Protein AF-A0A4Q3N6N3-F1 (afdb_monomer_lite)

pLDDT: mean 88.09, std 9.99, range [52.22, 97.31]

Sequence (67 aa):
VEAGVLQVDLDTGQWRFDSATLVRARRIASLEACFDADPQLAALTADLIEEVAQLRRQLRVLGAAGG

Structure (mmCIF, N/CA/C/O backbone):
data_AF-A0A4Q3N6N3-F1
#
_entry.id   AF-A0A4Q3N6N3-F1
#
loop_
_atom_site.group_PDB
_atom_site.id
_atom_site.type_symbol
_atom_site.label_atom_id
_atom_site.label_alt_id
_atom_site.label_comp_id
_atom_site.label_asym_id
_atom_site.label_entity_id
_atom_s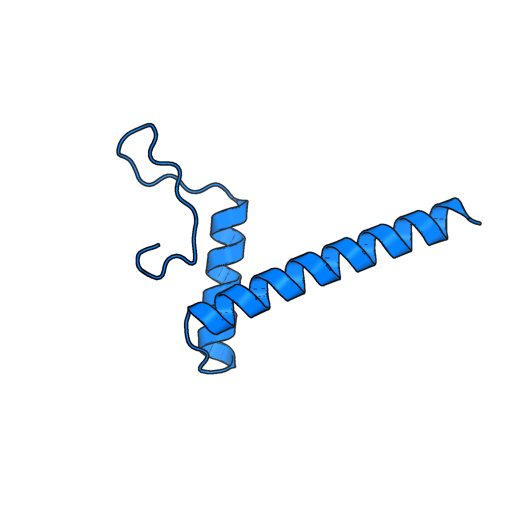ite.label_seq_id
_atom_site.pdbx_PDB_ins_code
_atom_site.Cartn_x
_atom_site.Cartn_y
_atom_site.Cartn_z
_atom_site.occupancy
_atom_site.B_iso_or_equiv
_atom_site.auth_seq_id
_atom_site.auth_comp_id
_atom_site.auth_asym_id
_atom_site.auth_atom_id
_atom_site.pdbx_PDB_model_num
ATOM 1 N N . VAL A 1 1 ? -7.750 5.217 9.968 1.00 73.81 1 VAL A N 1
ATOM 2 C CA . VAL A 1 1 ? -7.904 6.671 10.220 1.00 73.81 1 VAL A CA 1
ATOM 3 C C . VAL A 1 1 ? -7.386 7.030 11.598 1.00 73.81 1 VAL A C 1
ATOM 5 O O . VAL A 1 1 ? -6.495 7.856 11.662 1.00 73.81 1 VAL A O 1
ATOM 8 N N . GLU A 1 2 ? -7.822 6.361 12.670 1.00 79.25 2 GLU A N 1
ATOM 9 C CA . GLU A 1 2 ? -7.267 6.576 14.024 1.00 79.25 2 GLU A CA 1
ATOM 10 C C . GLU A 1 2 ? -5.746 6.365 14.101 1.00 79.25 2 GLU A C 1
ATOM 12 O O . GLU A 1 2 ? -5.043 7.156 14.715 1.00 79.25 2 GLU A O 1
ATOM 17 N N . ALA A 1 3 ? -5.218 5.368 13.382 1.00 80.06 3 ALA A N 1
ATOM 18 C CA . ALA A 1 3 ? -3.775 5.147 13.253 1.00 80.06 3 ALA A CA 1
ATOM 19 C C . ALA A 1 3 ? -3.043 6.178 12.357 1.00 80.06 3 ALA A C 1
ATOM 21 O O . ALA A 1 3 ? -1.844 6.047 12.136 1.00 80.06 3 ALA A O 1
ATOM 22 N N . GLY A 1 4 ? -3.744 7.163 11.782 1.00 83.81 4 GLY A N 1
ATOM 23 C CA . GLY A 1 4 ? -3.174 8.195 10.901 1.00 83.81 4 GLY A CA 1
ATOM 24 C C . GLY A 1 4 ? -2.861 7.754 9.462 1.00 83.81 4 GLY A C 1
ATOM 25 O O . GLY A 1 4 ? -2.382 8.552 8.669 1.00 83.81 4 GLY A O 1
ATOM 26 N N . VAL A 1 5 ? -3.147 6.500 9.096 1.00 86.50 5 VAL A N 1
ATOM 27 C CA . VAL A 1 5 ? -2.699 5.892 7.822 1.00 86.50 5 VAL A CA 1
ATOM 28 C C . VAL A 1 5 ? -3.643 6.071 6.622 1.00 86.50 5 VAL A C 1
ATOM 30 O O . VAL A 1 5 ? -3.301 5.708 5.495 1.00 86.50 5 VAL A O 1
ATOM 33 N N . LEU A 1 6 ? -4.840 6.617 6.852 1.00 86.62 6 LEU A N 1
ATOM 34 C CA . LEU A 1 6 ? -5.851 6.872 5.821 1.00 86.62 6 LEU A CA 1
ATOM 35 C C . LEU A 1 6 ? -6.336 8.314 5.938 1.00 86.62 6 LEU A C 1
ATOM 37 O O . LEU A 1 6 ? -6.652 8.759 7.042 1.00 86.62 6 LEU A O 1
ATOM 41 N N . GLN A 1 7 ? -6.434 8.995 4.799 1.00 82.62 7 GLN A N 1
ATOM 42 C CA . GLN A 1 7 ? -7.035 10.320 4.684 1.00 82.62 7 GLN A CA 1
ATOM 43 C C . GLN A 1 7 ? -8.555 10.188 4.554 1.00 82.62 7 GLN A C 1
ATOM 45 O O . GLN A 1 7 ? -9.059 9.210 4.007 1.00 82.62 7 GLN A O 1
ATOM 50 N N . VAL A 1 8 ? -9.294 11.151 5.093 1.00 81.88 8 VAL A N 1
ATOM 51 C CA . VAL A 1 8 ? -10.759 11.188 5.031 1.00 81.88 8 VAL A CA 1
ATOM 52 C C . VAL A 1 8 ? -11.158 12.586 4.621 1.00 81.88 8 VAL A C 1
ATOM 54 O O . VAL A 1 8 ? -10.600 13.554 5.138 1.00 81.88 8 VAL A O 1
ATOM 57 N N . ASP A 1 9 ? -12.132 12.684 3.727 1.00 79.12 9 ASP A N 1
ATOM 58 C CA . ASP A 1 9 ? -12.814 13.943 3.478 1.00 79.12 9 ASP A CA 1
ATOM 59 C C . ASP A 1 9 ? -13.919 14.122 4.530 1.00 79.12 9 ASP A C 1
ATOM 61 O O . ASP A 1 9 ? -14.814 13.280 4.667 1.00 79.12 9 ASP A O 1
ATOM 65 N N . LEU A 1 10 ? -13.808 15.200 5.310 1.00 70.44 10 LEU A N 1
ATOM 66 C CA . LEU A 1 10 ? -14.689 15.522 6.432 1.00 70.44 10 LEU A CA 1
ATOM 67 C C . LEU A 1 10 ? -15.645 16.688 6.128 1.00 70.44 10 LEU A C 1
ATOM 69 O O . LEU A 1 10 ? -16.409 17.067 7.018 1.00 70.44 10 LEU A O 1
ATOM 73 N N . ASP A 1 11 ? -15.681 17.214 4.895 1.00 70.12 11 ASP A N 1
ATOM 74 C CA . ASP A 1 11 ? -16.415 18.445 4.527 1.00 70.12 11 ASP A CA 1
ATOM 75 C C . ASP A 1 11 ? -17.934 18.400 4.785 1.00 70.12 11 ASP A C 1
ATOM 77 O O . ASP A 1 11 ? -18.611 19.426 4.786 1.00 70.12 11 ASP A O 1
ATOM 81 N N . THR A 1 12 ? -18.501 17.219 5.040 1.00 69.31 12 THR A N 1
ATOM 82 C CA . THR A 1 12 ? -19.947 17.029 5.265 1.00 69.31 12 THR A CA 1
ATOM 83 C C . THR A 1 12 ? -20.296 16.459 6.642 1.00 69.31 12 THR A C 1
ATOM 85 O O . THR A 1 12 ? -21.451 16.111 6.887 1.00 69.31 12 THR A O 1
ATOM 88 N N . GLY A 1 13 ? -19.318 16.304 7.543 1.00 74.88 13 GLY A N 1
ATOM 89 C CA . GLY A 1 13 ? -19.507 15.564 8.801 1.00 74.88 13 GLY A CA 1
ATOM 90 C C . GLY A 1 13 ? -19.804 14.069 8.593 1.00 74.88 13 GLY A C 1
ATOM 91 O O . GLY A 1 13 ? -20.176 13.368 9.532 1.00 74.88 13 GLY A O 1
ATOM 92 N N . GLN A 1 14 ? -19.657 13.579 7.360 1.00 78.31 14 GLN A N 1
ATOM 93 C CA . GLN A 1 14 ? -19.766 12.179 6.972 1.00 78.31 14 GLN A CA 1
ATOM 94 C C . GLN A 1 14 ? -18.382 11.672 6.579 1.00 78.31 14 GLN A C 1
ATOM 96 O O . GLN A 1 14 ? -17.612 12.391 5.950 1.00 78.31 14 GLN A O 1
ATOM 101 N N . TRP A 1 15 ? -18.084 10.419 6.912 1.00 78.12 15 TRP A N 1
ATOM 102 C CA . TRP A 1 15 ? -16.820 9.786 6.552 1.00 78.12 15 TRP A CA 1
ATOM 103 C C . TRP A 1 15 ? -16.839 9.430 5.071 1.00 78.12 15 TRP A C 1
ATOM 105 O O . TRP A 1 15 ? -17.429 8.422 4.673 1.00 78.12 15 TRP A O 1
ATOM 115 N N . ARG A 1 16 ? -16.226 10.278 4.245 1.00 82.06 16 ARG A N 1
ATOM 116 C CA . ARG A 1 16 ? -16.113 10.046 2.807 1.00 82.06 16 ARG A CA 1
ATOM 117 C C . ARG A 1 16 ? -14.680 9.674 2.464 1.00 82.06 16 ARG A C 1
ATOM 119 O O . ARG A 1 1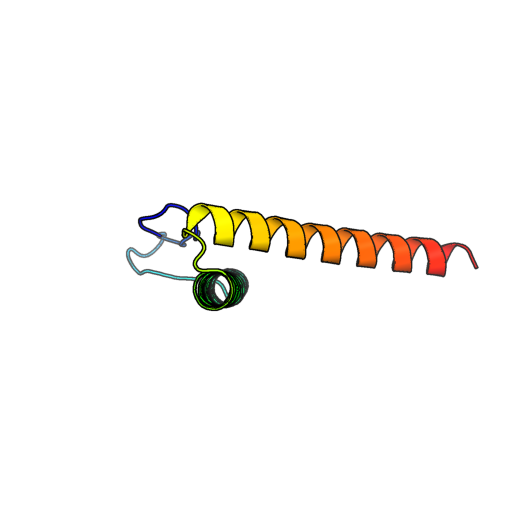6 ? -13.725 10.318 2.887 1.00 82.06 16 ARG A O 1
ATOM 126 N N . PHE A 1 17 ? -14.556 8.617 1.676 1.00 82.12 17 PHE A N 1
ATOM 127 C CA . PHE A 1 17 ? -13.289 8.123 1.165 1.00 82.12 17 PHE A CA 1
ATOM 128 C C . PHE A 1 17 ? -13.356 8.142 -0.352 1.00 82.12 17 PHE A C 1
ATOM 130 O O . PHE A 1 17 ? -14.347 7.689 -0.937 1.00 82.12 17 PHE A O 1
ATOM 137 N N . ASP A 1 18 ? -12.312 8.650 -0.994 1.00 85.44 18 ASP A N 1
ATOM 138 C CA . ASP A 1 18 ? -12.168 8.459 -2.427 1.00 85.44 18 ASP A CA 1
ATOM 139 C C . ASP A 1 18 ? -11.816 6.992 -2.747 1.00 85.44 18 ASP A C 1
ATOM 141 O O . ASP A 1 18 ? -11.469 6.174 -1.884 1.00 85.44 18 ASP A O 1
ATOM 145 N N . SER A 1 19 ? -11.946 6.631 -4.023 1.00 85.75 19 SER A N 1
ATOM 146 C CA . SER A 1 19 ? -11.641 5.272 -4.478 1.00 85.75 19 SER A CA 1
ATOM 147 C C . SER A 1 19 ? -10.173 4.894 -4.247 1.00 85.75 19 SER A C 1
ATOM 149 O O . SER A 1 19 ? -9.883 3.731 -3.957 1.00 85.75 19 SER A O 1
ATOM 151 N N . ALA A 1 20 ? -9.255 5.864 -4.317 1.00 85.56 20 ALA A N 1
ATOM 152 C CA . ALA A 1 20 ? -7.830 5.654 -4.085 1.00 85.56 20 ALA A CA 1
ATOM 153 C C . ALA A 1 20 ? -7.555 5.237 -2.631 1.00 85.56 20 ALA A C 1
ATOM 155 O O . ALA A 1 20 ? -6.825 4.277 -2.379 1.00 85.56 20 ALA A O 1
ATOM 156 N N . THR A 1 21 ? -8.225 5.875 -1.677 1.00 88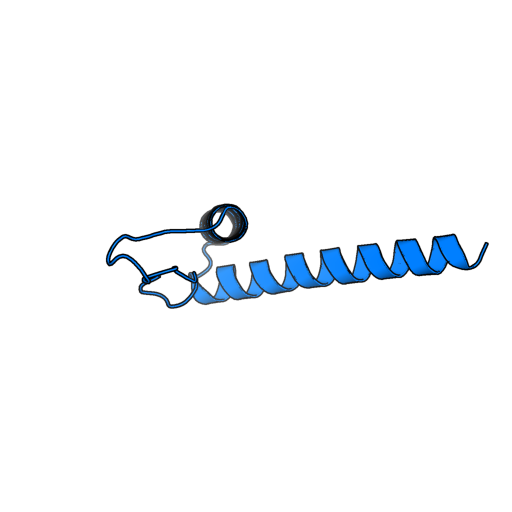.81 21 THR A N 1
ATOM 157 C CA . THR A 1 21 ? -8.112 5.590 -0.249 1.00 88.81 21 THR A CA 1
ATOM 158 C C . THR A 1 21 ? -8.636 4.197 0.086 1.00 88.81 21 THR A C 1
ATOM 160 O O . THR A 1 21 ? -8.040 3.492 0.901 1.00 88.81 21 THR A O 1
ATOM 163 N N . LEU A 1 22 ? -9.702 3.740 -0.581 1.00 89.19 22 LEU A N 1
ATOM 164 C CA . LEU A 1 22 ? -10.208 2.374 -0.407 1.00 89.19 22 LEU A CA 1
ATOM 165 C C . LEU A 1 22 ? -9.210 1.320 -0.916 1.00 89.19 22 LEU A C 1
ATOM 167 O O . LEU A 1 22 ? -9.003 0.287 -0.272 1.00 89.19 22 LEU A O 1
ATOM 171 N N . VAL A 1 23 ? -8.582 1.571 -2.069 1.00 89.81 23 VAL A N 1
ATOM 172 C CA . VAL A 1 23 ? -7.540 0.691 -2.625 1.00 89.81 23 VAL A CA 1
ATOM 173 C C . VAL A 1 23 ? -6.340 0.627 -1.684 1.00 89.81 23 VAL A C 1
ATOM 175 O O . VAL A 1 23 ? -5.853 -0.467 -1.386 1.00 89.81 23 VAL A O 1
ATOM 178 N N . ARG A 1 24 ? -5.918 1.780 -1.161 1.00 90.69 24 ARG A N 1
ATOM 179 C CA . ARG A 1 24 ? -4.852 1.879 -0.165 1.00 90.69 24 ARG A CA 1
ATOM 180 C C . ARG A 1 24 ? -5.180 1.079 1.094 1.00 90.69 24 ARG A C 1
ATOM 182 O O . ARG A 1 24 ? -4.382 0.239 1.496 1.00 90.69 24 ARG A O 1
ATOM 189 N N . ALA A 1 25 ? -6.370 1.263 1.668 1.00 92.44 25 ALA A N 1
ATOM 190 C CA . ALA A 1 25 ? -6.808 0.537 2.861 1.00 92.44 25 ALA A CA 1
ATOM 191 C C . ALA A 1 25 ? -6.761 -0.986 2.664 1.00 92.44 25 ALA A C 1
ATOM 193 O O . ALA A 1 25 ? -6.271 -1.715 3.524 1.00 92.44 25 ALA A O 1
ATOM 194 N N . ARG A 1 26 ? -7.201 -1.476 1.497 1.00 93.56 26 ARG A N 1
ATOM 195 C CA . ARG A 1 26 ? -7.137 -2.906 1.164 1.00 93.56 26 ARG A CA 1
ATOM 196 C C . ARG A 1 26 ? -5.701 -3.420 1.088 1.00 93.56 26 ARG A C 1
ATOM 198 O O . ARG A 1 26 ? -5.433 -4.540 1.522 1.00 93.56 26 ARG A O 1
ATOM 205 N N . ARG A 1 27 ? -4.786 -2.627 0.527 1.00 93.94 27 ARG A N 1
ATOM 206 C CA . ARG A 1 27 ? -3.367 -2.988 0.446 1.00 93.94 27 ARG A CA 1
ATOM 207 C C . ARG A 1 27 ? -2.729 -3.043 1.832 1.00 93.94 27 ARG A C 1
ATOM 209 O O . ARG A 1 27 ? -2.057 -4.027 2.113 1.00 93.94 27 ARG A O 1
ATOM 216 N N . ILE A 1 28 ? -2.989 -2.051 2.683 1.00 94.50 28 ILE A N 1
ATOM 217 C CA . ILE A 1 28 ? -2.512 -2.021 4.075 1.00 94.50 28 ILE A CA 1
ATOM 218 C C . ILE A 1 28 ? -2.991 -3.270 4.821 1.00 94.50 28 ILE A C 1
ATOM 220 O O . ILE A 1 28 ? -2.160 -4.030 5.298 1.00 94.50 28 ILE A O 1
ATOM 224 N N . ALA A 1 29 ? -4.294 -3.566 4.796 1.00 94.50 29 ALA A N 1
ATOM 225 C CA . ALA A 1 29 ? -4.843 -4.756 5.454 1.00 94.50 29 ALA A CA 1
ATOM 226 C C . ALA A 1 29 ? -4.240 -6.073 4.924 1.00 94.50 29 ALA A C 1
ATOM 228 O O . ALA A 1 29 ? -4.037 -7.026 5.670 1.00 94.50 29 ALA A O 1
ATOM 229 N N . SER A 1 30 ? -3.927 -6.133 3.625 1.00 95.69 30 SER A N 1
ATOM 230 C CA . SER A 1 30 ? -3.264 -7.305 3.038 1.00 95.69 30 SER A CA 1
ATOM 231 C C . SER A 1 30 ? -1.820 -7.451 3.527 1.00 95.69 30 SER A C 1
ATOM 233 O O . SER A 1 30 ? -1.350 -8.570 3.707 1.00 95.69 30 SER A O 1
ATOM 235 N N . LEU A 1 31 ? -1.112 -6.336 3.730 1.00 96.06 31 LEU A N 1
ATOM 236 C CA . LEU A 1 31 ? 0.259 -6.321 4.239 1.00 96.06 31 LEU A CA 1
ATOM 237 C C . LEU A 1 31 ? 0.307 -6.688 5.725 1.00 96.06 31 LEU A C 1
ATOM 239 O O . LEU A 1 31 ? 1.119 -7.530 6.094 1.00 96.06 31 LEU A O 1
ATOM 243 N N . GLU A 1 32 ? -0.593 -6.136 6.541 1.00 96.25 32 GLU A N 1
ATOM 244 C CA . GLU A 1 32 ? -0.759 -6.531 7.948 1.00 96.25 32 GLU A CA 1
ATOM 245 C C . GLU A 1 32 ? -0.982 -8.047 8.050 1.00 96.25 32 GLU A C 1
ATOM 247 O O . GLU A 1 32 ? -0.236 -8.741 8.732 1.00 96.25 32 GLU A O 1
ATOM 252 N N . ALA A 1 33 ? -1.934 -8.593 7.284 1.00 95.94 33 ALA A N 1
ATOM 253 C CA . ALA A 1 33 ? -2.261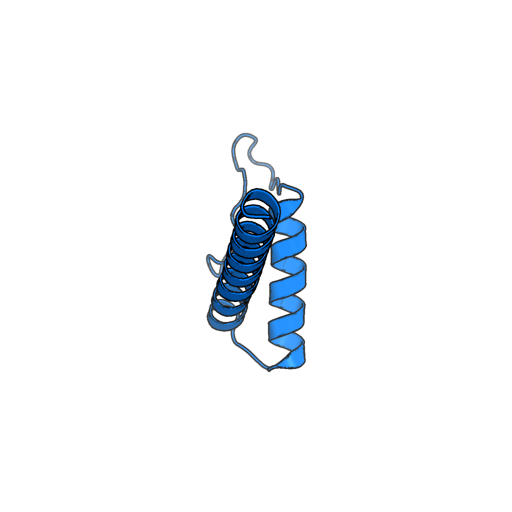 -10.018 7.332 1.00 95.94 33 ALA A CA 1
ATOM 254 C C . ALA A 1 33 ? -1.145 -10.934 6.798 1.00 95.94 33 ALA A C 1
ATOM 256 O O . ALA A 1 33 ? -0.977 -12.050 7.283 1.00 95.94 33 ALA A O 1
ATOM 257 N N . CYS A 1 34 ? -0.410 -10.503 5.771 1.00 96.88 34 CYS A N 1
ATOM 258 C CA . CYS A 1 34 ? 0.619 -11.331 5.139 1.00 96.88 34 CYS A CA 1
ATOM 259 C C . CYS A 1 34 ? 1.950 -11.312 5.903 1.00 96.88 34 CYS A C 1
ATOM 261 O O . CYS A 1 34 ? 2.714 -12.273 5.808 1.00 96.88 34 CYS A O 1
ATOM 263 N N . PHE A 1 35 ? 2.248 -10.220 6.609 1.00 94.00 35 PHE A N 1
ATOM 264 C CA . PHE A 1 35 ? 3.559 -9.989 7.219 1.00 94.00 35 PHE A CA 1
ATOM 265 C C . PHE A 1 35 ? 3.516 -9.797 8.736 1.00 94.00 35 PHE A C 1
ATOM 267 O O . PHE A 1 35 ? 4.571 -9.559 9.316 1.00 94.00 35 PHE A O 1
ATOM 274 N N . ASP A 1 36 ? 2.338 -9.887 9.363 1.00 95.44 36 ASP A N 1
ATOM 275 C CA . ASP A 1 36 ? 2.129 -9.524 10.775 1.00 95.44 36 ASP A CA 1
ATOM 276 C C . ASP A 1 36 ? 2.665 -8.111 11.079 1.00 95.44 36 ASP A C 1
ATOM 278 O O . ASP A 1 36 ? 3.255 -7.831 12.121 1.00 95.44 36 ASP A O 1
ATOM 282 N N . ALA A 1 37 ? 2.537 -7.223 10.088 1.00 94.38 37 ALA A N 1
ATOM 283 C CA . ALA A 1 37 ? 3.055 -5.867 10.158 1.00 94.38 37 ALA A CA 1
ATOM 284 C C . ALA A 1 37 ? 2.123 -4.988 10.993 1.00 94.38 37 ALA A C 1
ATOM 286 O O . ALA A 1 37 ? 0.901 -5.110 10.909 1.00 94.38 37 ALA A O 1
ATOM 287 N N . ASP A 1 38 ? 2.698 -4.046 11.739 1.00 94.81 38 ASP A N 1
ATOM 288 C CA . ASP A 1 38 ? 1.905 -2.985 12.345 1.00 94.81 38 ASP A CA 1
ATOM 289 C C . ASP A 1 38 ? 1.308 -2.053 11.261 1.00 94.81 38 ASP A C 1
ATOM 291 O O . ASP A 1 38 ? 1.837 -1.971 10.140 1.00 94.81 38 ASP A O 1
ATOM 295 N N . PRO A 1 39 ? 0.220 -1.322 11.574 1.00 90.31 39 PRO A N 1
ATOM 296 C CA . PRO A 1 39 ? -0.455 -0.471 10.597 1.00 90.31 39 PRO A CA 1
ATOM 297 C C . PRO A 1 39 ? 0.442 0.590 9.959 1.00 90.31 39 PRO A C 1
ATOM 299 O O . PRO A 1 39 ? 0.262 0.932 8.787 1.00 90.31 39 PRO A O 1
ATOM 302 N N . GLN A 1 40 ? 1.411 1.127 10.703 1.00 93.62 40 GLN A N 1
ATOM 303 C CA . GLN A 1 40 ? 2.324 2.154 10.216 1.00 93.62 40 GLN A CA 1
ATOM 304 C C . GLN A 1 40 ? 3.333 1.564 9.225 1.00 93.62 40 GLN A C 1
ATOM 306 O O . GLN A 1 40 ? 3.545 2.142 8.156 1.00 93.62 40 GLN A O 1
ATOM 311 N N . LEU A 1 41 ? 3.903 0.395 9.525 1.00 95.31 41 LEU A N 1
ATOM 312 C CA . LEU A 1 41 ? 4.806 -0.322 8.625 1.00 95.31 41 LEU A CA 1
ATOM 313 C C . LEU A 1 41 ? 4.088 -0.779 7.349 1.00 95.31 41 LEU A C 1
ATOM 315 O O . LEU A 1 41 ? 4.627 -0.641 6.244 1.00 95.31 41 LEU A O 1
ATOM 319 N N . ALA A 1 42 ? 2.858 -1.279 7.474 1.00 96.12 42 ALA A N 1
ATOM 320 C CA . ALA A 1 42 ? 2.028 -1.656 6.335 1.00 96.12 42 ALA A CA 1
ATOM 321 C C . ALA A 1 42 ? 1.681 -0.443 5.451 1.00 96.12 42 ALA A C 1
ATOM 323 O O . ALA A 1 42 ? 1.753 -0.535 4.222 1.00 96.12 42 ALA A O 1
ATOM 324 N N . ALA A 1 43 ? 1.370 0.709 6.052 1.00 93.88 43 ALA A N 1
ATOM 325 C CA . ALA A 1 43 ? 1.123 1.957 5.329 1.00 93.88 43 ALA A CA 1
ATOM 326 C C . ALA A 1 43 ? 2.362 2.465 4.585 1.00 93.88 43 ALA A C 1
ATOM 328 O O . ALA A 1 43 ? 2.276 2.737 3.388 1.00 93.88 43 ALA A O 1
ATOM 329 N N . LEU A 1 44 ? 3.520 2.498 5.250 1.00 95.00 44 LEU A N 1
ATOM 330 C CA . LEU A 1 44 ? 4.784 2.898 4.628 1.00 95.00 44 LEU A CA 1
ATOM 331 C C . LEU A 1 44 ? 5.145 1.976 3.458 1.00 95.00 44 LEU A C 1
ATOM 333 O O . LEU A 1 44 ? 5.564 2.419 2.392 1.00 95.00 44 LEU A O 1
ATOM 337 N N . THR A 1 45 ? 4.948 0.673 3.633 1.00 96.00 45 THR A N 1
ATOM 338 C CA . THR A 1 45 ? 5.201 -0.300 2.569 1.00 96.00 45 THR A CA 1
ATOM 339 C C . THR A 1 45 ? 4.243 -0.092 1.393 1.00 96.00 45 THR A C 1
ATOM 341 O O . THR A 1 45 ? 4.658 -0.181 0.237 1.00 96.00 45 THR A O 1
ATOM 344 N N . ALA A 1 46 ? 2.973 0.232 1.656 1.00 94.00 46 ALA A N 1
ATOM 345 C CA . ALA A 1 46 ? 2.018 0.582 0.609 1.00 94.00 46 ALA A CA 1
ATOM 346 C C . ALA A 1 46 ? 2.460 1.827 -0.182 1.00 94.00 46 ALA A C 1
ATOM 348 O O . ALA A 1 46 ? 2.420 1.770 -1.416 1.00 94.00 46 ALA A O 1
ATOM 349 N N . ASP A 1 47 ? 2.949 2.876 0.497 1.00 93.00 47 ASP A N 1
ATOM 350 C CA . ASP A 1 47 ? 3.514 4.085 -0.130 1.00 93.00 47 ASP A CA 1
ATOM 351 C C . ASP A 1 47 ? 4.665 3.743 -1.077 1.00 93.00 47 ASP A C 1
ATOM 353 O O . ASP A 1 47 ? 4.655 4.119 -2.251 1.00 93.00 47 ASP A O 1
ATOM 357 N N . LEU A 1 48 ? 5.624 2.944 -0.607 1.00 95.75 48 LEU A N 1
ATOM 358 C CA . LEU A 1 48 ? 6.785 2.557 -1.409 1.00 95.75 48 LEU A CA 1
ATOM 359 C C . LEU A 1 48 ? 6.393 1.719 -2.632 1.00 95.75 48 LEU A C 1
ATOM 361 O O . LEU A 1 48 ? 6.956 1.891 -3.713 1.00 95.75 48 LEU A O 1
ATOM 365 N N . ILE A 1 49 ? 5.409 0.822 -2.507 1.00 93.50 49 ILE A N 1
ATOM 366 C CA . ILE A 1 49 ? 4.911 0.049 -3.656 1.00 93.50 49 ILE A CA 1
ATOM 367 C C . ILE A 1 49 ? 4.280 0.985 -4.699 1.00 93.50 49 ILE A C 1
ATOM 369 O O . ILE A 1 49 ? 4.456 0.775 -5.904 1.00 93.50 49 ILE A O 1
ATOM 373 N N . GLU A 1 50 ? 3.529 1.998 -4.264 1.00 92.12 50 GLU A N 1
ATOM 374 C CA . GLU A 1 50 ? 2.907 2.992 -5.148 1.00 92.12 50 GLU A CA 1
ATOM 375 C C . GLU A 1 50 ? 3.959 3.848 -5.859 1.00 92.12 50 GLU A C 1
ATOM 377 O O . GLU A 1 50 ? 3.900 3.991 -7.088 1.00 92.12 50 GLU A O 1
ATOM 382 N N . GLU A 1 51 ? 4.964 4.317 -5.122 1.00 95.44 51 GLU A N 1
ATOM 383 C CA . GLU A 1 51 ? 6.083 5.091 -5.654 1.00 95.44 51 GLU A CA 1
ATOM 384 C C . GLU A 1 51 ? 6.896 4.277 -6.668 1.00 95.44 51 GLU A C 1
ATOM 386 O O . GLU A 1 51 ? 7.092 4.706 -7.806 1.00 95.44 51 GLU A O 1
ATOM 391 N N . VAL A 1 52 ? 7.277 3.041 -6.331 1.00 97.00 52 VAL A N 1
ATOM 392 C CA . VAL A 1 52 ? 7.990 2.143 -7.256 1.00 97.00 52 VAL A CA 1
ATOM 393 C C . VAL A 1 52 ? 7.159 1.873 -8.509 1.00 97.00 52 VAL A C 1
ATOM 395 O O . VAL A 1 52 ? 7.696 1.841 -9.622 1.00 97.00 52 VAL A O 1
ATOM 398 N N . ALA A 1 53 ? 5.843 1.691 -8.375 1.00 94.81 53 ALA A N 1
ATOM 399 C CA . ALA A 1 53 ? 4.966 1.513 -9.527 1.00 94.81 53 ALA A CA 1
ATOM 400 C C . ALA A 1 53 ? 4.933 2.764 -10.419 1.00 94.81 53 ALA A C 1
ATOM 402 O O . ALA A 1 53 ? 4.943 2.628 -11.647 1.00 94.81 53 ALA A O 1
ATOM 403 N N . GLN A 1 54 ? 4.923 3.963 -9.831 1.00 95.62 54 GLN A N 1
ATOM 404 C CA . GLN A 1 54 ? 5.004 5.229 -10.560 1.00 95.62 54 GLN A CA 1
ATOM 405 C C . GLN A 1 54 ? 6.344 5.389 -11.277 1.00 95.62 54 GLN A C 1
ATOM 407 O O . GLN A 1 54 ? 6.346 5.621 -12.488 1.00 95.62 54 GLN A O 1
ATOM 412 N N . LEU A 1 55 ? 7.461 5.190 -10.579 1.00 97.19 55 LEU A N 1
ATOM 413 C CA . LEU A 1 55 ? 8.804 5.275 -11.156 1.00 97.19 55 LEU A CA 1
ATOM 414 C C . LEU A 1 55 ? 8.957 4.298 -12.330 1.00 97.19 55 LEU A C 1
ATOM 416 O O . LEU A 1 55 ? 9.395 4.671 -13.417 1.00 97.19 55 LEU A O 1
ATOM 420 N N . ARG A 1 56 ? 8.481 3.055 -12.177 1.00 97.31 56 ARG A N 1
ATOM 421 C CA . ARG A 1 56 ? 8.472 2.059 -13.264 1.00 97.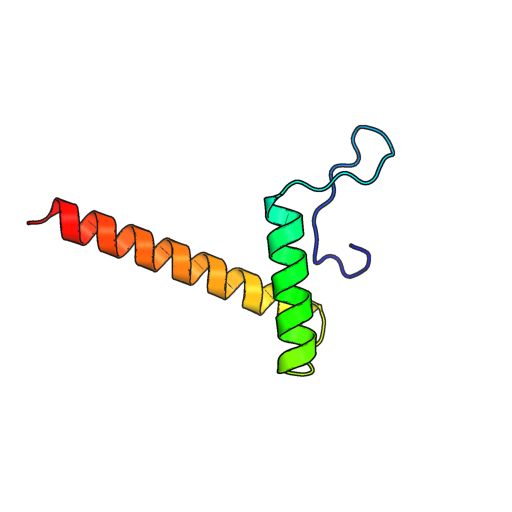31 56 ARG A CA 1
ATOM 422 C C . ARG A 1 56 ? 7.607 2.468 -14.456 1.00 97.31 56 ARG A C 1
ATOM 424 O O . ARG A 1 56 ? 7.895 2.038 -15.572 1.00 97.31 56 ARG A O 1
ATOM 431 N N . ARG A 1 57 ? 6.517 3.219 -14.252 1.00 96.81 57 ARG A N 1
ATOM 432 C CA . ARG A 1 57 ? 5.717 3.777 -15.360 1.00 96.81 57 ARG A CA 1
ATOM 433 C C . ARG A 1 57 ? 6.485 4.887 -16.072 1.00 96.81 57 ARG A C 1
ATOM 435 O O . ARG A 1 57 ? 6.547 4.863 -17.294 1.00 96.81 57 ARG A O 1
ATOM 442 N N . GLN A 1 58 ? 7.107 5.796 -15.325 1.00 96.50 58 GLN A N 1
ATOM 443 C CA . GLN A 1 58 ? 7.907 6.888 -15.887 1.00 96.50 58 GLN A CA 1
ATOM 444 C C . GLN A 1 58 ? 9.080 6.362 -16.718 1.00 96.50 58 GLN A C 1
ATOM 446 O O . GLN A 1 58 ? 9.251 6.784 -17.856 1.00 96.50 58 GLN A O 1
ATOM 451 N N . LEU A 1 59 ? 9.823 5.374 -16.205 1.00 96.88 59 LEU A N 1
ATOM 452 C CA . LEU A 1 59 ? 10.916 4.738 -16.947 1.00 96.88 59 LEU A CA 1
ATOM 453 C C . LEU A 1 59 ? 10.440 4.092 -18.253 1.00 96.88 59 LEU A C 1
ATOM 455 O O . LEU A 1 59 ? 11.104 4.225 -19.276 1.00 96.88 59 LEU A O 1
ATOM 459 N N . ARG A 1 60 ? 9.275 3.430 -18.247 1.00 95.94 60 ARG A N 1
ATOM 460 C CA . ARG A 1 60 ? 8.685 2.856 -19.468 1.00 95.94 60 ARG A CA 1
ATOM 461 C C . ARG A 1 60 ? 8.306 3.924 -20.489 1.00 95.94 60 ARG A C 1
ATOM 463 O O . ARG A 1 60 ? 8.550 3.722 -21.670 1.00 95.94 60 ARG A O 1
ATOM 470 N N . VAL A 1 61 ? 7.738 5.046 -20.048 1.00 94.69 61 VAL A N 1
ATOM 471 C CA . VAL A 1 61 ? 7.392 6.167 -20.937 1.00 94.69 61 VAL A CA 1
ATOM 472 C C . VAL A 1 61 ? 8.650 6.804 -21.527 1.00 94.69 61 VAL A C 1
ATOM 474 O O . VAL A 1 61 ? 8.706 7.015 -22.732 1.00 94.69 61 VAL A O 1
ATOM 477 N N . LEU A 1 62 ? 9.678 7.052 -20.710 1.00 94.12 62 LEU A N 1
ATOM 478 C CA . LEU A 1 62 ? 10.952 7.611 -21.174 1.00 94.12 62 LEU A CA 1
ATOM 479 C C . LEU A 1 62 ? 11.667 6.674 -22.155 1.00 94.12 62 LEU A C 1
ATOM 481 O O . LEU A 1 62 ? 12.163 7.127 -23.180 1.00 9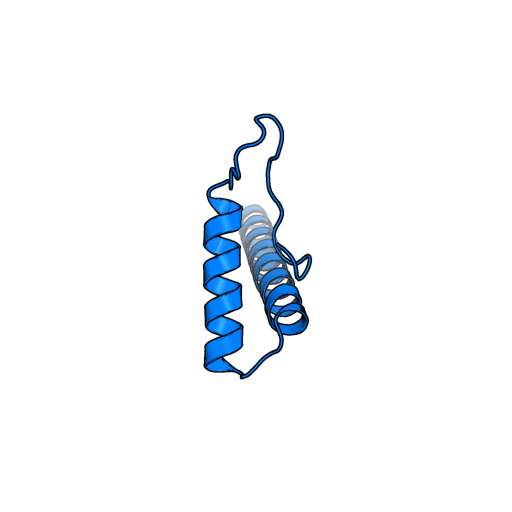4.12 62 LEU A O 1
ATOM 485 N N . GLY A 1 63 ? 11.671 5.368 -21.877 1.00 87.94 63 GLY A N 1
ATOM 486 C CA . GLY A 1 63 ? 12.225 4.362 -22.785 1.00 87.94 63 GLY A CA 1
ATOM 487 C C . GLY A 1 63 ? 11.436 4.212 -24.090 1.00 87.94 63 GLY A C 1
ATOM 488 O O . GLY A 1 63 ? 12.033 3.929 -25.120 1.00 87.94 63 GLY A O 1
ATOM 489 N N . ALA A 1 64 ? 10.119 4.441 -24.071 1.00 72.44 64 ALA A N 1
ATOM 490 C CA . ALA A 1 64 ? 9.269 4.424 -25.263 1.00 72.44 64 ALA A CA 1
ATOM 491 C C . ALA A 1 64 ? 9.340 5.721 -26.090 1.00 72.44 64 ALA A C 1
ATOM 493 O O . ALA A 1 64 ? 9.011 5.701 -27.268 1.00 72.44 64 ALA A O 1
ATOM 494 N N . ALA A 1 65 ? 9.747 6.842 -25.488 1.00 65.81 65 ALA A N 1
ATOM 495 C CA . ALA A 1 65 ? 9.934 8.122 -26.174 1.00 65.81 65 ALA A CA 1
ATOM 496 C C . ALA A 1 65 ? 11.341 8.288 -26.786 1.00 65.81 65 ALA A C 1
ATOM 498 O O . ALA A 1 65 ? 11.577 9.248 -27.515 1.00 65.81 65 ALA A O 1
ATOM 499 N N . GLY A 1 66 ? 12.276 7.391 -26.453 1.00 59.97 66 GLY A N 1
ATOM 500 C CA . GLY A 1 66 ? 13.666 7.410 -26.920 1.00 59.97 66 GLY A CA 1
ATOM 501 C C . GLY A 1 66 ? 14.013 6.382 -28.004 1.00 59.97 66 GLY A C 1
ATOM 502 O O . GLY A 1 66 ? 15.195 6.254 -28.321 1.00 59.97 66 GLY A O 1
ATOM 503 N N . GLY A 1 67 ? 13.032 5.641 -28.534 1.00 52.22 67 GLY A N 1
ATOM 504 C CA . GLY A 1 67 ? 13.177 4.704 -29.660 1.00 52.22 67 GLY A CA 1
ATOM 505 C C . GLY A 1 67 ? 12.279 5.098 -30.820 1.00 52.22 67 GLY A C 1
ATOM 506 O O . GLY A 1 67 ? 12.692 4.848 -31.972 1.00 52.22 67 GLY A O 1
#

Radius of gyration: 15.5 Å; chains: 1; bounding box: 34×30×44 Å

Foldseek 3Di:
DVVPLADFDCVPVDTDHDPVRVVLVVQLVVCCVVPVDDSVRSSVVSVVVVVVVVVVVVVVVVVVVVD

Secondary structure (DSSP, 8-state):
-TTS-S--B-TTSS-B--HHHHHHHHHHHHHHHHHT--HHHHHHHHHHHHHHHHHHHHHHHHHHH--